Protein AF-A0A2H5X931-F1 (afdb_monomer_lite)

pLDDT: mean 80.57, std 12.29, range [34.75, 94.0]

Sequence (117 aa):
MGCSRMSGQKGSRRWQWRDTPRGHLVRWQDKWALLVPVPAPLQQVRVRWTAKTAALSGTFAVLAMAERNGSWVATERWCGHWTVNLPLGRWRLVGAPQLVKRQGQCWLLLPVRPHQR

Structure (mmCIF, N/CA/C/O backbone):
data_AF-A0A2H5X931-F1
#
_entry.id   AF-A0A2H5X931-F1
#
loop_
_atom_site.group_PDB
_atom_site.id
_atom_site.type_symbol
_atom_site.label_atom_id
_atom_site.label_alt_id
_atom_site.label_comp_id
_atom_site.label_asym_id
_atom_site.label_entity_id
_atom_site.label_seq_id
_atom_site.pdbx_PDB_ins_code
_atom_site.Cartn_x
_atom_site.Cartn_y
_atom_site.Cartn_z
_atom_site.occupancy
_atom_site.B_iso_or_equiv
_atom_site.auth_seq_id
_atom_site.auth_comp_id
_atom_site.auth_asym_id
_atom_site.auth_atom_id
_atom_site.pdbx_PDB_model_num
ATOM 1 N N . MET A 1 1 ? 6.629 -13.516 10.431 1.00 34.75 1 MET A N 1
ATOM 2 C CA . ME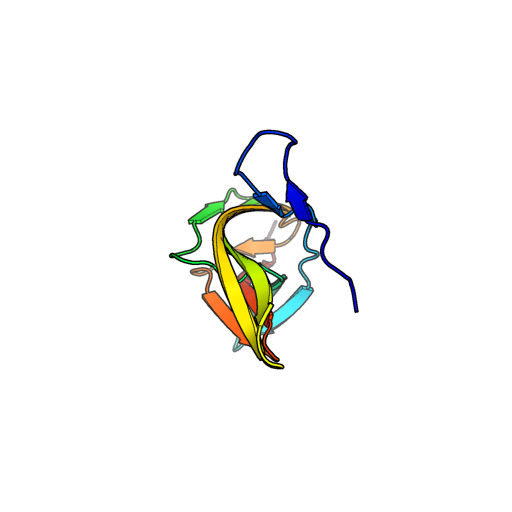T A 1 1 ? 5.645 -12.469 10.782 1.00 34.75 1 MET A CA 1
ATOM 3 C C . MET A 1 1 ? 6.423 -11.264 11.287 1.00 34.75 1 MET A C 1
ATOM 5 O O . MET A 1 1 ? 7.109 -11.397 12.287 1.00 34.75 1 MET A O 1
ATOM 9 N N . GLY A 1 2 ? 6.441 -10.151 10.549 1.00 37.66 2 GLY A N 1
ATOM 10 C CA . GLY A 1 2 ? 7.108 -8.922 10.992 1.00 37.66 2 GLY A CA 1
ATOM 11 C C . GLY A 1 2 ? 6.079 -7.981 11.606 1.00 37.66 2 GLY A C 1
ATOM 12 O O . GLY A 1 2 ? 5.161 -7.569 10.906 1.00 37.66 2 GLY A O 1
ATOM 13 N N . CYS A 1 3 ? 6.197 -7.677 12.899 1.00 40.56 3 CYS A N 1
ATOM 14 C CA . CYS A 1 3 ? 5.363 -6.669 13.552 1.00 40.56 3 CYS A CA 1
ATOM 15 C C . CYS A 1 3 ? 5.775 -5.280 13.069 1.00 40.56 3 CYS A C 1
ATOM 17 O O . CYS A 1 3 ? 6.934 -4.891 13.234 1.00 40.56 3 CYS A O 1
ATOM 19 N N . SER A 1 4 ? 4.831 -4.536 12.496 1.00 52.50 4 SER A N 1
ATOM 20 C CA . SER A 1 4 ? 5.115 -3.192 12.018 1.00 52.50 4 SER A CA 1
ATOM 21 C C . SER A 1 4 ? 5.355 -2.195 13.137 1.00 52.50 4 SER A C 1
ATOM 23 O O . SER A 1 4 ? 4.560 -2.112 14.074 1.00 52.50 4 SER A O 1
ATOM 25 N N . ARG A 1 5 ? 6.426 -1.396 13.034 1.00 61.53 5 ARG A N 1
ATOM 26 C CA . ARG A 1 5 ? 6.732 -0.363 14.033 1.00 61.53 5 ARG A CA 1
ATOM 27 C C . ARG A 1 5 ? 5.991 0.931 13.708 1.00 61.53 5 ARG A C 1
ATOM 29 O O . ARG A 1 5 ? 6.265 1.616 12.720 1.00 61.53 5 ARG A O 1
ATOM 36 N N . MET A 1 6 ? 5.053 1.278 14.580 1.00 57.78 6 MET A N 1
ATOM 37 C CA . MET A 1 6 ? 4.385 2.575 14.597 1.00 57.78 6 MET A CA 1
ATOM 38 C C . MET A 1 6 ? 5.016 3.461 15.667 1.00 57.78 6 MET A C 1
ATOM 40 O O . MET A 1 6 ? 5.336 2.994 16.756 1.00 57.78 6 MET A O 1
ATOM 44 N N . SER A 1 7 ? 5.169 4.751 15.377 1.00 60.66 7 SER A N 1
ATOM 45 C CA . SER A 1 7 ? 5.555 5.738 16.387 1.00 60.66 7 SER A CA 1
ATOM 46 C C . SER A 1 7 ? 4.572 6.902 16.381 1.00 60.66 7 SER A C 1
ATOM 48 O O . SER A 1 7 ? 4.341 7.499 15.324 1.00 60.66 7 SER A O 1
ATOM 50 N N . GLY A 1 8 ? 4.050 7.255 17.552 1.00 55.28 8 GLY A N 1
ATOM 51 C CA . GLY A 1 8 ? 3.455 8.565 17.795 1.00 55.28 8 GLY A CA 1
ATOM 52 C C . GLY A 1 8 ? 4.533 9.527 18.294 1.00 55.28 8 GLY A C 1
ATOM 53 O O . GLY A 1 8 ? 5.365 9.155 19.122 1.00 55.28 8 GLY A O 1
ATOM 54 N N . GLN A 1 9 ? 4.558 10.758 17.790 1.00 55.50 9 GLN A N 1
ATOM 55 C CA . GLN A 1 9 ? 5.382 11.809 18.391 1.00 55.50 9 GLN A CA 1
ATOM 56 C C . GLN A 1 9 ? 4.693 12.251 19.692 1.00 55.50 9 GLN A C 1
ATOM 58 O O . GLN A 1 9 ? 3.509 12.589 19.658 1.00 55.50 9 GLN A O 1
ATOM 63 N N . LYS A 1 10 ? 5.392 12.215 20.835 1.00 45.19 10 LYS A N 1
ATOM 64 C CA . LYS A 1 10 ? 4.844 12.607 22.149 1.00 45.19 10 LYS A CA 1
ATOM 65 C C . LYS A 1 10 ? 4.234 14.018 22.039 1.00 45.19 10 LYS A C 1
ATOM 67 O O . LYS A 1 10 ? 4.934 14.946 21.652 1.00 45.19 10 LYS A O 1
ATOM 72 N N . GLY A 1 11 ? 2.933 14.159 22.304 1.00 52.41 11 GLY A N 1
ATOM 73 C CA . GLY A 1 11 ? 2.196 15.430 22.184 1.00 52.41 11 GLY A CA 1
ATOM 74 C C . GLY A 1 11 ? 1.565 15.725 20.813 1.00 52.41 11 GLY A C 1
ATOM 75 O O . GLY A 1 11 ? 0.815 16.689 20.695 1.00 52.41 11 GLY A O 1
ATOM 76 N N . SER A 1 12 ? 1.787 14.895 19.785 1.00 54.81 12 SER A N 1
ATOM 77 C CA . SER A 1 12 ? 1.126 15.038 18.480 1.00 54.81 12 SER A CA 1
ATOM 78 C C . SER A 1 12 ? 0.171 13.869 18.213 1.00 54.81 12 SER A C 1
ATOM 80 O O . SER A 1 12 ? 0.548 12.704 18.331 1.00 54.81 12 SER A O 1
ATOM 82 N N . ARG A 1 13 ? -1.052 14.161 17.752 1.00 62.69 13 ARG A N 1
ATOM 83 C CA . ARG A 1 13 ? -2.007 13.154 17.240 1.00 62.69 13 ARG A CA 1
ATOM 84 C C . ARG A 1 13 ? -1.628 12.608 15.848 1.00 62.69 13 ARG A C 1
ATOM 86 O O . ARG A 1 13 ? -2.476 12.051 15.154 1.00 62.69 13 ARG A O 1
ATOM 93 N N . ARG A 1 14 ? -0.380 12.793 15.396 1.00 64.44 14 ARG A N 1
ATOM 94 C CA . ARG A 1 14 ? 0.103 12.313 14.095 1.00 64.44 14 ARG A CA 1
ATOM 95 C C . ARG A 1 14 ? 0.890 11.023 14.284 1.00 64.44 14 ARG A C 1
ATOM 97 O O . ARG A 1 14 ? 1.960 11.007 14.889 1.00 64.44 14 ARG A O 1
ATOM 104 N N . TRP A 1 15 ? 0.346 9.946 13.734 1.00 73.44 15 TRP A N 1
ATOM 105 C CA . TRP A 1 15 ? 0.994 8.641 13.705 1.00 73.44 15 TRP A CA 1
ATOM 106 C C . TRP A 1 15 ? 1.750 8.460 12.396 1.00 73.44 15 TRP A C 1
ATOM 108 O O . TRP A 1 15 ? 1.211 8.745 11.325 1.00 73.44 15 TRP A O 1
ATOM 118 N N . GLN A 1 16 ? 2.982 7.964 12.476 1.00 77.81 16 GLN A N 1
ATOM 119 C CA . GLN A 1 16 ? 3.772 7.626 11.298 1.00 77.81 16 GLN A CA 1
ATOM 120 C C . GLN A 1 16 ? 4.100 6.137 11.300 1.00 77.81 16 GLN A C 1
ATOM 122 O O . GLN A 1 16 ? 4.589 5.593 12.296 1.00 77.81 16 GLN A O 1
ATOM 127 N N . TRP A 1 17 ? 3.840 5.483 10.172 1.00 74.25 17 TRP A N 1
ATOM 128 C CA . TRP A 1 17 ? 4.346 4.139 9.923 1.00 74.25 17 TRP A CA 1
ATOM 129 C C . TRP A 1 17 ? 5.820 4.225 9.519 1.00 74.25 17 TRP A C 1
ATOM 131 O O . TRP A 1 17 ? 6.159 4.997 8.619 1.00 74.25 17 TRP A O 1
ATOM 141 N N . ARG A 1 18 ? 6.692 3.491 10.219 1.00 70.38 18 ARG A N 1
ATOM 142 C CA . ARG A 1 18 ? 8.152 3.615 10.071 1.00 70.38 18 ARG A CA 1
ATOM 143 C C . ARG A 1 18 ? 8.831 2.429 9.413 1.00 70.38 18 ARG A C 1
ATOM 145 O O . ARG A 1 18 ? 10.031 2.506 9.163 1.00 70.38 18 ARG A O 1
ATOM 152 N N . ASP A 1 19 ? 8.115 1.345 9.148 1.00 68.19 19 ASP A N 1
ATOM 153 C CA . ASP A 1 19 ? 8.745 0.251 8.428 1.00 68.19 19 ASP A CA 1
ATOM 154 C C . ASP A 1 19 ? 9.093 0.720 7.023 1.00 68.19 19 ASP A C 1
ATOM 156 O O . ASP A 1 19 ? 8.261 1.283 6.316 1.00 68.19 19 ASP A O 1
ATOM 160 N N . THR A 1 20 ? 10.323 0.452 6.609 1.00 66.12 20 THR A N 1
ATOM 161 C CA . THR A 1 20 ? 10.695 0.509 5.202 1.00 66.12 20 THR A CA 1
ATOM 162 C C . THR A 1 20 ? 10.165 -0.769 4.562 1.00 66.12 20 THR A C 1
ATOM 164 O O . THR A 1 20 ? 10.767 -1.830 4.771 1.00 66.12 20 THR A O 1
ATOM 167 N N . PRO A 1 21 ? 9.047 -0.746 3.814 1.00 66.88 21 PRO A N 1
ATOM 168 C CA . PRO A 1 21 ? 8.573 -1.968 3.203 1.00 66.88 21 PRO A CA 1
ATOM 169 C C . PRO A 1 21 ? 9.574 -2.449 2.171 1.00 66.88 21 PRO A C 1
ATOM 171 O O . PRO A 1 21 ? 10.072 -1.694 1.333 1.00 66.88 21 PRO A O 1
ATOM 174 N N . ARG A 1 22 ? 9.834 -3.749 2.221 1.00 72.06 22 ARG A N 1
ATOM 175 C CA . ARG A 1 22 ? 10.594 -4.435 1.189 1.00 72.06 22 ARG A CA 1
ATOM 176 C C . ARG A 1 22 ? 9.621 -4.803 0.078 1.00 72.06 22 ARG A C 1
ATOM 178 O O . ARG A 1 22 ? 8.627 -5.482 0.320 1.00 72.06 22 ARG A O 1
ATOM 185 N N . GLY A 1 23 ? 9.886 -4.307 -1.125 1.00 76.31 23 GLY A N 1
ATOM 186 C CA . GLY A 1 23 ? 9.157 -4.733 -2.311 1.00 76.31 23 GLY A CA 1
ATOM 187 C C . GLY A 1 23 ? 9.579 -6.146 -2.706 1.00 76.31 23 GLY A C 1
ATOM 188 O O . GLY A 1 23 ? 10.772 -6.442 -2.763 1.00 76.31 23 GLY A O 1
ATOM 189 N N . HIS A 1 24 ? 8.611 -7.004 -3.003 1.00 85.94 24 HIS A N 1
ATOM 190 C CA . HIS A 1 24 ? 8.847 -8.321 -3.583 1.00 85.94 24 HIS A CA 1
ATOM 191 C C . HIS A 1 24 ? 8.514 -8.277 -5.069 1.00 85.94 24 HIS A C 1
ATOM 193 O O . HIS A 1 24 ? 7.431 -7.840 -5.448 1.00 85.94 24 HIS A O 1
ATOM 199 N N . LEU A 1 25 ? 9.433 -8.724 -5.920 1.00 89.81 25 LEU A N 1
ATOM 200 C CA . LEU A 1 25 ? 9.140 -8.864 -7.339 1.00 89.81 25 LEU A CA 1
ATOM 201 C C . LEU A 1 25 ? 8.278 -10.113 -7.549 1.00 89.81 25 LEU A C 1
ATOM 203 O O . LEU A 1 25 ? 8.677 -11.211 -7.168 1.00 89.81 25 LEU A O 1
ATOM 207 N N . VAL A 1 26 ? 7.110 -9.942 -8.159 1.00 90.44 26 VAL A N 1
ATOM 208 C CA . VAL A 1 26 ? 6.156 -11.020 -8.429 1.00 90.44 26 VAL A CA 1
ATOM 209 C C . VAL A 1 26 ? 5.735 -11.010 -9.892 1.00 90.44 26 VAL A C 1
ATOM 211 O O . VAL A 1 26 ? 5.738 -9.968 -10.556 1.00 90.44 26 VAL A O 1
ATOM 214 N N . ARG A 1 27 ? 5.345 -12.181 -10.396 1.00 89.81 27 ARG A N 1
ATOM 215 C CA . ARG A 1 27 ? 4.656 -12.286 -11.681 1.00 89.81 27 ARG A CA 1
ATOM 216 C C . ARG A 1 27 ? 3.198 -11.870 -11.485 1.00 89.81 27 ARG A C 1
ATOM 218 O O . ARG A 1 27 ? 2.536 -12.377 -10.583 1.00 89.81 27 ARG A O 1
ATOM 225 N N . TRP A 1 28 ? 2.708 -10.949 -12.306 1.00 86.25 28 TRP A N 1
ATOM 226 C CA . TRP A 1 28 ? 1.328 -10.473 -12.252 1.00 86.25 28 TRP A CA 1
ATOM 227 C C . TRP A 1 28 ? 0.779 -10.351 -13.671 1.00 86.25 28 TRP A C 1
ATOM 229 O O . TRP A 1 28 ? 1.247 -9.521 -14.449 1.00 86.25 28 TRP A O 1
ATOM 239 N N . GLN A 1 29 ? -0.190 -11.209 -14.003 1.00 85.69 29 GLN A N 1
ATOM 240 C CA . GLN A 1 29 ? -0.670 -11.400 -15.375 1.00 85.69 29 GLN A CA 1
ATOM 241 C C . GLN A 1 29 ? 0.509 -11.671 -16.337 1.00 85.69 29 GLN A C 1
ATOM 243 O O . GLN A 1 29 ? 1.386 -12.492 -16.054 1.00 85.69 29 GLN A O 1
ATOM 248 N N . ASP A 1 30 ? 0.558 -10.954 -17.454 1.00 85.19 30 ASP A N 1
ATOM 249 C CA . ASP A 1 30 ? 1.619 -10.971 -18.455 1.00 85.19 30 ASP A CA 1
ATOM 250 C C . ASP A 1 30 ? 2.822 -10.078 -18.083 1.00 85.19 30 ASP A C 1
ATOM 252 O O . ASP A 1 30 ? 3.835 -10.079 -18.792 1.00 85.19 30 ASP A O 1
ATOM 256 N N . LYS A 1 31 ? 2.803 -9.379 -16.935 1.00 85.31 31 LYS A N 1
ATOM 257 C CA . LYS A 1 31 ? 3.819 -8.386 -16.517 1.00 85.31 31 LYS A CA 1
ATOM 258 C C . LYS A 1 31 ? 4.531 -8.747 -15.206 1.00 85.31 31 LYS A C 1
ATOM 260 O O . LYS A 1 31 ? 4.208 -9.720 -14.520 1.00 85.31 31 LYS A O 1
ATOM 265 N N . TRP A 1 32 ? 5.606 -8.024 -14.905 1.00 92.06 32 TRP A N 1
ATOM 266 C CA . TRP A 1 32 ? 6.236 -8.060 -13.586 1.00 92.06 32 TRP A CA 1
ATOM 267 C C . TRP A 1 32 ? 5.604 -6.979 -12.714 1.00 92.06 32 TRP A C 1
ATOM 269 O O . TRP A 1 32 ? 5.180 -5.940 -13.219 1.00 92.06 32 TRP A O 1
ATOM 279 N N . ALA A 1 33 ? 5.539 -7.200 -11.407 1.00 92.06 33 ALA A N 1
ATOM 280 C CA . ALA A 1 33 ? 5.088 -6.189 -10.463 1.00 92.06 33 ALA A CA 1
ATOM 281 C C . ALA A 1 33 ? 5.949 -6.201 -9.201 1.00 92.06 33 ALA A C 1
ATOM 283 O O . ALA A 1 33 ? 6.391 -7.258 -8.751 1.00 92.06 33 ALA A O 1
ATOM 284 N N . LEU A 1 34 ? 6.172 -5.027 -8.614 1.00 90.56 34 LEU A N 1
ATOM 285 C CA . LEU A 1 34 ? 6.651 -4.928 -7.239 1.00 90.56 34 LEU A CA 1
ATOM 286 C C . LEU A 1 34 ? 5.437 -4.954 -6.314 1.00 90.56 34 LEU A C 1
ATOM 288 O O . LEU A 1 34 ? 4.547 -4.112 -6.425 1.00 90.56 34 LEU A O 1
ATOM 292 N N . LEU A 1 35 ? 5.409 -5.930 -5.416 1.00 90.44 35 LEU A N 1
ATOM 293 C CA . LEU A 1 35 ? 4.397 -6.094 -4.387 1.00 90.44 35 LEU A CA 1
ATOM 294 C C . LEU A 1 35 ? 4.938 -5.546 -3.066 1.00 90.44 35 LEU A C 1
ATOM 296 O O . LEU A 1 35 ? 5.961 -6.013 -2.563 1.00 90.44 35 LEU A O 1
ATOM 300 N N . VAL A 1 36 ? 4.263 -4.541 -2.521 1.00 88.12 36 VAL A N 1
ATOM 301 C CA . VAL A 1 36 ? 4.757 -3.754 -1.386 1.00 88.12 36 VAL A CA 1
ATOM 302 C C . VAL A 1 36 ? 3.697 -3.767 -0.288 1.00 88.12 36 VAL A C 1
ATOM 304 O O . VAL A 1 36 ? 2.572 -3.338 -0.549 1.00 88.12 36 VAL A O 1
ATOM 307 N N . PRO A 1 37 ? 4.001 -4.258 0.925 1.00 87.31 37 PRO A N 1
ATOM 308 C CA . PRO A 1 37 ? 3.040 -4.219 2.018 1.00 87.31 37 PRO A CA 1
ATOM 309 C C . PRO A 1 37 ? 2.813 -2.767 2.439 1.00 87.31 37 PRO A C 1
ATOM 311 O O . PRO A 1 37 ? 3.776 -2.018 2.610 1.00 87.31 37 PRO A O 1
ATOM 314 N N . VAL A 1 38 ? 1.553 -2.364 2.600 1.00 85.69 38 VAL A N 1
ATOM 315 C CA . VAL A 1 38 ? 1.190 -1.004 3.028 1.00 85.69 38 VAL A CA 1
ATOM 316 C C . VAL A 1 38 ? 0.026 -1.042 4.021 1.00 85.69 38 VAL A C 1
ATOM 318 O O . VAL A 1 38 ? -0.827 -1.930 3.931 1.00 85.69 38 VAL A O 1
ATOM 321 N N . PRO A 1 39 ? -0.066 -0.083 4.960 1.00 85.38 39 PRO A N 1
ATOM 322 C CA . PRO A 1 39 ? -1.266 0.077 5.774 1.00 85.38 39 PRO A CA 1
ATOM 323 C C . PRO A 1 39 ? -2.499 0.313 4.893 1.00 85.38 39 PRO A C 1
ATOM 325 O O . PRO A 1 39 ? -2.413 0.991 3.866 1.00 85.38 39 PRO A O 1
ATOM 328 N N . ALA A 1 40 ? -3.653 -0.217 5.308 1.00 84.56 40 ALA A N 1
ATOM 329 C CA . ALA A 1 40 ? -4.914 -0.015 4.601 1.00 84.56 40 ALA A CA 1
ATOM 330 C C . ALA A 1 40 ? -5.247 1.487 4.527 1.00 84.56 40 ALA A C 1
ATOM 332 O O . ALA A 1 40 ? -5.422 2.119 5.574 1.00 84.56 40 ALA A O 1
ATOM 333 N N . PRO A 1 41 ? -5.302 2.081 3.323 1.00 82.50 41 PRO A N 1
ATOM 334 C CA . PRO A 1 41 ? -5.461 3.515 3.210 1.00 82.50 41 PRO A CA 1
ATOM 335 C C . PRO A 1 41 ? -6.932 3.922 3.380 1.00 82.50 41 PRO A C 1
ATOM 337 O O . PRO A 1 41 ? -7.840 3.194 2.984 1.00 82.50 41 PRO A O 1
ATOM 340 N N . LEU A 1 42 ? -7.169 5.102 3.956 1.00 80.62 42 LEU A N 1
ATOM 341 C CA . LEU A 1 42 ? -8.503 5.710 4.064 1.00 80.62 42 LEU A CA 1
ATOM 342 C C . LEU A 1 42 ? -8.990 6.312 2.744 1.00 80.62 42 LEU A C 1
ATOM 344 O O . LEU A 1 42 ? -10.186 6.512 2.558 1.00 80.62 42 LEU A O 1
ATOM 348 N N . GLN A 1 43 ? -8.055 6.657 1.864 1.00 79.38 43 GLN A N 1
ATOM 349 C CA . GLN A 1 43 ? -8.289 7.325 0.588 1.00 79.38 43 GLN A CA 1
ATOM 350 C C . GLN A 1 43 ? -7.413 6.689 -0.495 1.00 79.38 43 GLN A C 1
ATOM 352 O O . GLN A 1 43 ? -6.684 5.728 -0.245 1.00 79.38 43 GLN A O 1
ATOM 357 N N . GLN A 1 44 ? -7.456 7.238 -1.708 1.00 79.31 44 GLN A N 1
ATOM 358 C CA . GLN A 1 44 ? -6.533 6.837 -2.763 1.00 79.31 44 GLN A CA 1
ATOM 359 C C . GLN A 1 44 ? -5.076 7.073 -2.341 1.00 79.31 44 GLN A C 1
ATOM 361 O O . GLN A 1 44 ? -4.722 8.109 -1.773 1.00 79.31 44 GLN A O 1
ATOM 366 N N . VAL A 1 45 ? -4.223 6.094 -2.641 1.00 82.69 45 VAL A N 1
ATOM 367 C CA . VAL A 1 45 ? -2.775 6.197 -2.442 1.00 82.69 45 VAL A CA 1
ATOM 368 C C . VAL A 1 45 ? -2.214 7.190 -3.453 1.00 82.69 45 VAL A C 1
ATOM 370 O O . VAL A 1 45 ? -2.478 7.082 -4.651 1.00 82.69 45 VAL A O 1
ATOM 373 N N . ARG A 1 46 ? -1.405 8.144 -2.987 1.00 83.94 46 ARG A N 1
ATOM 374 C CA . ARG A 1 46 ? -0.667 9.050 -3.869 1.00 83.94 46 ARG A CA 1
ATOM 375 C C . ARG A 1 46 ? 0.634 8.396 -4.285 1.00 83.94 46 ARG A C 1
ATOM 377 O O . ARG A 1 46 ? 1.392 7.914 -3.447 1.00 83.94 46 ARG A O 1
ATOM 384 N N . VAL A 1 47 ? 0.906 8.424 -5.582 1.00 80.88 47 VAL A N 1
ATOM 385 C CA . VAL A 1 47 ? 2.097 7.809 -6.164 1.00 80.88 47 VAL A CA 1
ATOM 386 C C . VAL A 1 47 ? 2.802 8.861 -7.001 1.00 80.88 47 VAL A C 1
ATOM 388 O O . VAL A 1 47 ? 2.222 9.434 -7.918 1.00 80.88 47 VAL A O 1
ATOM 391 N N . ARG A 1 48 ? 4.047 9.153 -6.638 1.00 84.88 48 ARG A N 1
ATOM 392 C CA . ARG A 1 48 ? 4.958 10.029 -7.375 1.00 84.88 48 ARG A CA 1
ATOM 393 C C . ARG A 1 48 ? 6.168 9.204 -7.756 1.00 84.88 48 ARG A C 1
ATOM 395 O O . ARG A 1 48 ? 6.716 8.501 -6.915 1.00 84.88 48 ARG A O 1
ATOM 402 N N . TRP A 1 49 ? 6.611 9.275 -8.998 1.00 81.31 49 TRP A N 1
ATOM 403 C CA . TRP A 1 49 ? 7.759 8.486 -9.423 1.00 81.31 49 TRP A CA 1
ATOM 404 C C . TRP A 1 49 ? 8.694 9.271 -10.324 1.00 81.31 49 TRP A C 1
ATOM 406 O O . TRP A 1 49 ? 8.301 10.202 -11.023 1.00 81.31 49 TRP A O 1
ATOM 416 N N . THR A 1 50 ? 9.949 8.852 -10.285 1.00 79.00 50 THR A N 1
ATOM 417 C CA . THR A 1 50 ? 11.013 9.252 -11.197 1.00 79.00 50 THR A CA 1
ATOM 418 C C . THR A 1 50 ? 11.458 8.025 -11.995 1.00 79.00 50 THR A C 1
ATOM 420 O O . THR A 1 50 ? 10.935 6.924 -11.816 1.00 79.00 50 THR A O 1
ATOM 423 N N . ALA A 1 51 ? 12.468 8.181 -12.853 1.00 73.62 51 ALA A N 1
ATOM 424 C CA . ALA A 1 51 ? 13.082 7.048 -13.543 1.00 73.62 51 ALA A CA 1
ATOM 425 C C . ALA A 1 51 ? 13.679 5.994 -12.585 1.00 73.62 51 ALA A C 1
ATOM 427 O O . ALA A 1 51 ? 13.769 4.827 -12.951 1.00 73.62 51 ALA A O 1
ATOM 428 N N . LYS A 1 52 ? 14.090 6.390 -11.370 1.00 78.94 52 LYS A N 1
ATOM 429 C CA . LYS A 1 52 ? 14.866 5.538 -10.448 1.00 78.94 52 LYS A CA 1
ATOM 430 C C . LYS A 1 52 ? 14.145 5.203 -9.145 1.00 78.94 52 LYS A C 1
ATOM 432 O O . LYS A 1 52 ? 14.543 4.262 -8.461 1.00 78.94 52 LYS A O 1
ATOM 437 N N . THR A 1 53 ? 13.112 5.953 -8.782 1.00 82.94 53 THR A N 1
ATOM 438 C CA . THR A 1 53 ? 12.431 5.829 -7.488 1.00 82.94 53 THR A CA 1
ATOM 439 C C . THR A 1 53 ? 10.926 5.984 -7.630 1.00 82.94 53 THR A C 1
ATOM 441 O O . THR A 1 53 ? 10.447 6.828 -8.383 1.00 82.94 53 THR A O 1
ATOM 444 N N . ALA A 1 54 ? 10.179 5.200 -6.856 1.00 84.31 54 ALA A N 1
ATOM 445 C CA . ALA A 1 54 ? 8.751 5.388 -6.640 1.00 84.31 54 ALA A CA 1
ATOM 446 C C . ALA A 1 54 ? 8.519 5.811 -5.185 1.00 84.31 54 ALA A C 1
ATOM 448 O O . ALA A 1 54 ? 8.831 5.065 -4.259 1.00 84.31 54 ALA A O 1
ATOM 449 N N . ALA A 1 55 ? 7.993 7.016 -4.997 1.00 86.69 55 ALA A N 1
ATOM 450 C CA . ALA A 1 55 ? 7.551 7.549 -3.720 1.00 86.69 55 ALA A CA 1
ATOM 451 C C . ALA A 1 55 ? 6.029 7.397 -3.609 1.00 86.69 55 ALA A C 1
ATOM 453 O O . ALA A 1 55 ? 5.262 7.872 -4.447 1.00 86.69 55 ALA A O 1
ATOM 454 N N . LEU A 1 56 ? 5.589 6.729 -2.558 1.00 84.81 56 LEU A N 1
ATOM 455 C CA . LEU A 1 56 ? 4.194 6.418 -2.290 1.00 84.81 56 LEU A CA 1
ATOM 456 C C . LEU A 1 56 ? 3.813 7.040 -0.964 1.00 84.81 56 LEU A C 1
ATOM 458 O O . LEU A 1 56 ? 4.596 6.975 -0.017 1.00 84.81 56 LEU A O 1
ATOM 462 N N . SER A 1 57 ? 2.613 7.588 -0.862 1.00 86.19 57 SER A N 1
ATOM 463 C CA . SER A 1 57 ? 2.098 8.035 0.422 1.00 86.19 57 SER A CA 1
ATOM 464 C C . SER A 1 57 ? 0.598 7.844 0.545 1.00 86.19 57 SER A C 1
ATOM 466 O O . SER A 1 57 ? -0.150 7.869 -0.435 1.00 86.19 57 SER A O 1
ATOM 468 N N . GLY A 1 58 ? 0.156 7.646 1.780 1.00 87.38 58 GLY A N 1
ATOM 469 C CA . GLY A 1 58 ? -1.246 7.447 2.101 1.00 87.38 58 GLY A CA 1
ATOM 470 C C . GLY A 1 58 ? -1.557 7.802 3.547 1.00 87.38 58 GLY A C 1
ATOM 471 O O . GLY A 1 58 ? -0.668 7.913 4.394 1.00 87.38 58 GLY A O 1
ATOM 472 N N . THR A 1 59 ? -2.845 7.980 3.819 1.00 88.31 59 THR A N 1
ATOM 473 C CA . THR A 1 59 ? -3.392 8.134 5.168 1.00 88.31 59 THR A CA 1
ATOM 474 C C . THR A 1 59 ? -4.085 6.851 5.589 1.00 88.31 59 THR A C 1
ATOM 476 O O . THR A 1 59 ? -4.686 6.175 4.759 1.00 88.31 59 THR A O 1
ATOM 479 N N . PHE A 1 60 ? -4.024 6.506 6.870 1.00 86.00 60 PHE A N 1
ATOM 480 C CA . PHE A 1 60 ? -4.694 5.333 7.435 1.00 86.00 60 PHE A CA 1
ATOM 481 C C . PHE A 1 60 ? -5.349 5.691 8.770 1.00 86.00 60 PHE A C 1
ATOM 483 O O . PHE A 1 60 ? -4.949 6.658 9.417 1.00 86.00 60 PHE A O 1
ATOM 490 N N . ALA A 1 61 ? -6.370 4.941 9.185 1.00 84.75 61 ALA A N 1
ATOM 491 C CA . ALA A 1 61 ? -6.946 5.111 10.515 1.00 84.75 61 ALA A CA 1
ATOM 492 C C . ALA A 1 61 ? -6.144 4.317 11.546 1.00 84.75 61 ALA A C 1
ATOM 494 O O 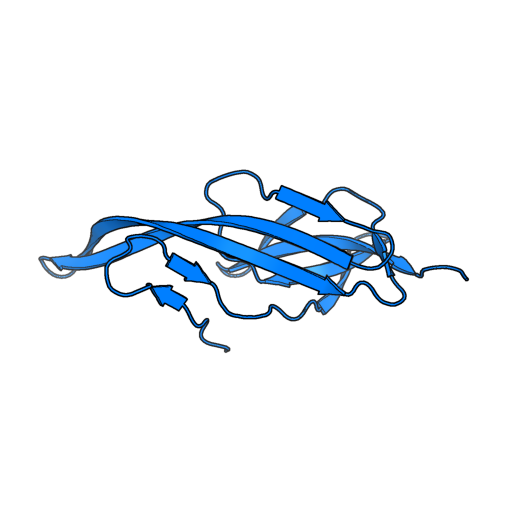. ALA A 1 61 ? -5.797 3.159 11.318 1.00 84.75 61 ALA A O 1
ATOM 495 N N . VAL A 1 62 ? -5.906 4.943 12.692 1.00 84.50 62 VAL A N 1
ATOM 496 C CA . VAL A 1 62 ? -5.460 4.278 13.914 1.00 84.50 62 VAL A CA 1
ATOM 497 C C . VAL A 1 62 ? -6.631 4.312 14.877 1.00 84.50 62 VAL A C 1
ATOM 499 O O . VAL A 1 62 ? -7.170 5.386 15.140 1.00 84.50 62 VAL A O 1
ATOM 502 N N . LEU A 1 63 ? -7.038 3.147 15.365 1.00 85.69 63 LEU A N 1
ATOM 503 C CA . LEU A 1 63 ? -8.108 3.031 16.347 1.00 85.69 63 LEU A CA 1
ATOM 504 C C . LEU A 1 63 ? -7.487 2.726 17.706 1.00 85.69 63 LEU A C 1
ATOM 506 O O . LEU A 1 63 ? -6.733 1.758 17.825 1.00 85.69 63 LEU A O 1
ATOM 510 N N . ALA A 1 64 ? -7.800 3.535 18.717 1.00 85.31 64 ALA A N 1
ATOM 511 C CA . ALA A 1 64 ? -7.682 3.064 20.089 1.00 85.31 64 ALA A CA 1
ATOM 512 C C . ALA A 1 64 ? -8.869 2.161 20.373 1.00 85.31 64 ALA A C 1
ATOM 514 O O . ALA A 1 64 ? -10.019 2.535 20.141 1.00 85.31 64 ALA A O 1
ATOM 515 N N . MET A 1 65 ? -8.559 0.973 20.864 1.00 90.38 65 MET A N 1
ATOM 516 C CA . MET A 1 65 ? -9.542 -0.021 21.243 1.00 90.38 65 MET A CA 1
ATOM 517 C C . MET A 1 65 ? -9.486 -0.172 22.760 1.00 90.38 65 MET A C 1
ATOM 519 O O . MET A 1 65 ? -8.399 -0.183 23.338 1.00 90.38 65 MET A O 1
ATOM 523 N N . ALA A 1 66 ? -10.644 -0.301 23.392 1.00 91.56 66 ALA A N 1
ATOM 524 C CA . ALA A 1 66 ? -10.756 -0.694 24.788 1.00 91.56 66 ALA A CA 1
ATOM 525 C C . ALA A 1 66 ? -11.709 -1.879 24.890 1.00 91.56 66 ALA A C 1
ATOM 527 O O . ALA A 1 66 ? -12.672 -1.982 24.126 1.00 91.56 66 ALA A O 1
ATOM 528 N N . GLU A 1 67 ? -11.447 -2.764 25.840 1.00 94.00 67 GLU A N 1
ATOM 529 C CA . GLU A 1 67 ? -12.386 -3.821 26.168 1.00 94.00 67 GLU A CA 1
ATOM 530 C C . GLU A 1 67 ? -13.509 -3.240 27.031 1.00 94.00 67 GLU A C 1
ATOM 532 O O . GLU A 1 67 ? -13.263 -2.605 28.061 1.00 94.00 67 GLU A O 1
ATOM 537 N N . ARG A 1 68 ? -14.754 -3.415 26.589 1.00 90.06 68 ARG A N 1
ATOM 538 C CA . ARG A 1 68 ? -15.950 -3.075 27.363 1.00 90.06 68 ARG A CA 1
ATOM 539 C C . ARG A 1 68 ? -16.920 -4.237 27.282 1.00 90.06 68 ARG A C 1
ATOM 541 O O . ARG A 1 68 ? -17.287 -4.654 26.188 1.00 90.06 68 ARG A O 1
ATOM 548 N N . ASN A 1 69 ? -17.331 -4.745 28.440 1.00 88.62 69 ASN A N 1
ATOM 549 C CA . ASN A 1 69 ? -18.296 -5.841 28.561 1.00 88.62 69 ASN A CA 1
ATOM 550 C C . ASN A 1 69 ? -17.930 -7.066 27.693 1.00 88.62 69 ASN A C 1
ATOM 552 O O . ASN A 1 69 ? -18.774 -7.604 26.983 1.00 88.62 69 ASN A O 1
ATOM 556 N N . GLY A 1 70 ? -16.654 -7.471 27.705 1.00 91.50 70 GLY A N 1
ATOM 557 C CA . GLY A 1 70 ? -16.162 -8.638 26.960 1.00 91.50 70 GLY A CA 1
ATOM 558 C C . GLY A 1 70 ? -16.052 -8.445 25.443 1.00 91.50 70 GLY A C 1
ATOM 559 O O . GLY A 1 70 ? -15.887 -9.417 24.712 1.00 91.50 70 GLY A O 1
ATOM 560 N N . SER A 1 71 ? -16.167 -7.212 24.942 1.00 89.50 71 SER A N 1
ATOM 561 C CA . SER A 1 71 ? -16.003 -6.888 23.522 1.00 89.50 71 SER A CA 1
ATOM 562 C C . SER A 1 71 ? -15.000 -5.756 23.317 1.00 89.50 71 SER A C 1
ATOM 564 O O . SER A 1 71 ? -14.990 -4.766 24.050 1.00 89.50 71 SER A O 1
ATOM 566 N N . TRP A 1 72 ? -14.172 -5.873 22.277 1.00 91.62 72 TRP A N 1
ATOM 567 C CA . TRP A 1 72 ? -13.287 -4.793 21.846 1.00 91.62 72 TRP A CA 1
ATOM 568 C C . TRP A 1 72 ? -14.079 -3.736 21.085 1.00 91.62 72 TRP A C 1
ATOM 570 O O . TRP A 1 72 ? -14.612 -3.997 20.007 1.00 91.62 72 TRP A O 1
ATOM 580 N N . VAL A 1 73 ? -14.108 -2.521 21.620 1.00 90.50 73 VAL A N 1
ATOM 581 C CA . VAL A 1 73 ? -14.770 -1.370 21.000 1.00 90.50 73 VAL A CA 1
ATOM 582 C C . VAL A 1 73 ? -13.768 -0.261 20.727 1.00 90.50 73 VAL A C 1
ATOM 584 O O . VAL A 1 73 ? -12.883 0.016 21.537 1.00 90.50 73 VAL A O 1
ATOM 587 N N . ALA A 1 74 ? -13.911 0.382 19.569 1.00 88.62 74 ALA A N 1
ATOM 588 C CA . ALA A 1 74 ? -13.122 1.555 19.228 1.00 88.62 74 ALA A CA 1
ATOM 589 C C . ALA A 1 74 ? -13.577 2.741 20.087 1.00 88.62 74 ALA A C 1
ATOM 591 O O . ALA A 1 74 ? -14.749 3.113 20.058 1.00 88.62 74 ALA A O 1
ATOM 592 N N . THR A 1 75 ? -12.659 3.334 20.844 1.00 90.31 75 THR A N 1
ATOM 593 C CA . THR A 1 75 ? -12.932 4.492 21.708 1.00 90.31 75 THR A CA 1
ATOM 594 C C . THR A 1 75 ? -12.480 5.796 21.074 1.00 90.31 75 THR A C 1
ATOM 596 O O . THR A 1 75 ? -13.139 6.818 21.236 1.00 90.31 75 THR A O 1
ATOM 599 N N . GLU A 1 76 ? -11.385 5.764 20.314 1.00 87.06 76 GLU A N 1
ATOM 600 C CA . GLU A 1 76 ? -10.873 6.924 19.593 1.00 87.06 76 GLU A CA 1
ATOM 601 C C . GLU A 1 76 ? -10.380 6.535 18.202 1.00 87.06 76 GLU A C 1
ATOM 603 O O . GLU A 1 76 ? -9.919 5.416 17.959 1.00 87.06 76 GLU A O 1
ATOM 608 N N . ARG A 1 77 ? -10.446 7.496 17.279 1.00 84.75 77 ARG A N 1
ATOM 609 C CA . ARG A 1 77 ? -9.908 7.374 15.927 1.00 84.75 77 ARG A CA 1
ATOM 610 C C . ARG A 1 77 ? -8.941 8.514 15.654 1.00 84.75 77 ARG A C 1
ATOM 612 O O . ARG A 1 77 ? -9.297 9.686 15.762 1.00 84.75 77 ARG A O 1
ATOM 619 N N . TRP A 1 78 ? -7.753 8.163 15.186 1.00 85.50 78 TRP A N 1
ATOM 620 C CA . TRP A 1 78 ? -6.759 9.106 14.688 1.00 85.50 78 TRP A CA 1
ATOM 621 C C . TRP A 1 78 ? -6.380 8.797 13.243 1.00 85.50 78 TRP A C 1
ATOM 623 O O . TRP A 1 78 ? -6.653 7.714 12.720 1.00 85.50 78 TRP A O 1
ATOM 633 N N . CYS A 1 79 ? -5.727 9.760 12.598 1.00 84.69 79 CYS A N 1
ATOM 634 C CA . CYS A 1 79 ? -5.195 9.605 11.252 1.00 84.69 79 CYS A CA 1
ATOM 635 C C . CYS A 1 79 ? -3.676 9.441 11.313 1.00 84.69 79 CYS A C 1
ATOM 637 O O . CYS A 1 79 ? -2.945 10.335 11.748 1.00 84.69 79 CYS A O 1
ATOM 639 N N . GLY A 1 80 ? -3.205 8.294 10.843 1.00 84.62 80 GLY A N 1
ATOM 640 C CA . GLY A 1 80 ? -1.805 8.057 10.547 1.00 84.62 80 GLY A CA 1
ATOM 641 C C . GLY A 1 80 ? -1.469 8.419 9.105 1.00 84.62 80 GLY A C 1
ATOM 642 O O . GLY A 1 80 ? -2.338 8.443 8.232 1.00 84.62 80 GLY A O 1
ATOM 643 N N . HIS A 1 81 ? -0.195 8.693 8.857 1.00 85.88 81 HIS A N 1
ATOM 644 C CA . HIS A 1 81 ? 0.370 8.850 7.523 1.00 85.88 81 HIS A CA 1
ATOM 645 C C . HIS A 1 81 ? 1.494 7.841 7.325 1.00 85.88 81 HIS A C 1
ATOM 647 O O . HIS A 1 81 ? 2.266 7.546 8.243 1.00 85.88 81 HIS A O 1
ATOM 653 N N . TRP A 1 82 ? 1.604 7.318 6.114 1.00 85.62 82 TRP A N 1
ATOM 654 C CA . TRP A 1 82 ? 2.731 6.496 5.715 1.00 85.62 82 TRP A CA 1
ATOM 655 C C . TRP A 1 82 ? 3.326 7.030 4.420 1.00 85.62 82 TRP A C 1
ATOM 657 O O . TRP A 1 82 ? 2.608 7.520 3.547 1.00 85.62 82 TRP A O 1
ATOM 667 N N . THR A 1 83 ? 4.647 6.921 4.318 1.00 83.75 83 THR A N 1
ATOM 668 C CA . THR A 1 83 ? 5.403 7.236 3.110 1.00 83.75 83 THR A CA 1
ATOM 669 C C . THR A 1 83 ? 6.378 6.106 2.857 1.00 83.75 83 THR A C 1
ATOM 671 O O . THR A 1 83 ? 7.056 5.649 3.774 1.00 83.75 83 THR A O 1
ATOM 674 N N . VAL A 1 84 ? 6.457 5.668 1.611 1.00 80.56 84 VAL A N 1
ATOM 675 C CA . VAL A 1 84 ? 7.308 4.572 1.174 1.00 80.56 84 VAL A CA 1
ATOM 676 C C . VAL A 1 84 ? 8.109 5.040 -0.022 1.00 80.56 84 VAL A C 1
ATOM 678 O O . VAL A 1 84 ? 7.538 5.430 -1.036 1.00 80.56 84 VAL A O 1
ATOM 681 N N . ASN A 1 85 ? 9.430 4.970 0.090 1.00 81.75 85 ASN A N 1
ATOM 682 C CA . ASN A 1 85 ? 10.337 5.235 -1.015 1.00 81.75 85 ASN A CA 1
ATOM 683 C C . ASN A 1 85 ? 10.930 3.910 -1.483 1.00 81.75 85 ASN A C 1
ATOM 685 O O . ASN A 1 85 ? 11.641 3.244 -0.733 1.00 81.75 85 ASN A O 1
ATOM 689 N N . LEU A 1 86 ? 10.630 3.531 -2.721 1.00 80.75 86 LEU A N 1
ATOM 690 C CA . LEU A 1 86 ? 11.107 2.298 -3.332 1.00 80.75 86 LEU A CA 1
ATOM 691 C C . LEU A 1 86 ? 12.142 2.635 -4.402 1.00 80.75 86 LEU A C 1
ATOM 693 O O . LEU A 1 86 ? 11.785 3.248 -5.416 1.00 80.75 86 LEU A O 1
ATOM 697 N N . PRO A 1 87 ? 13.410 2.236 -4.222 1.00 82.00 87 PRO A N 1
ATOM 698 C CA . PRO A 1 87 ? 14.364 2.260 -5.316 1.00 82.00 87 PRO A CA 1
ATOM 699 C C . PRO A 1 87 ? 13.929 1.238 -6.373 1.00 82.00 87 PRO A C 1
ATOM 701 O O . PRO A 1 87 ? 13.774 0.054 -6.083 1.00 82.00 87 PRO A O 1
ATOM 704 N N . LEU A 1 88 ? 13.723 1.696 -7.607 1.00 80.75 88 LEU A N 1
ATOM 705 C CA . LEU A 1 88 ? 13.315 0.840 -8.722 1.00 80.75 88 LEU A CA 1
ATOM 706 C C . LEU A 1 88 ? 14.518 0.120 -9.355 1.00 80.75 88 LEU A C 1
ATOM 708 O O . LEU A 1 88 ? 14.360 -0.945 -9.946 1.00 80.75 88 LEU A O 1
ATOM 712 N N . GLY A 1 89 ? 15.735 0.651 -9.196 1.00 82.88 89 GLY A N 1
ATOM 713 C CA . GLY A 1 89 ? 16.967 0.021 -9.678 1.00 82.88 89 GLY A CA 1
ATOM 714 C C . GLY A 1 89 ? 16.917 -0.262 -11.182 1.00 82.88 89 GLY A C 1
ATOM 715 O O . GLY A 1 89 ? 16.868 0.661 -11.987 1.00 82.88 89 GLY A O 1
ATOM 716 N N . ARG A 1 90 ? 16.916 -1.548 -11.557 1.00 84.81 90 ARG A N 1
ATOM 717 C CA . ARG A 1 90 ? 16.812 -2.021 -12.951 1.00 84.81 90 ARG A CA 1
ATOM 718 C C . ARG A 1 90 ? 15.376 -2.134 -13.471 1.00 84.81 90 ARG A C 1
ATOM 720 O O . ARG A 1 90 ? 15.160 -2.797 -14.478 1.00 84.81 90 ARG A O 1
ATOM 727 N N . TRP A 1 91 ? 14.394 -1.570 -12.777 1.00 86.81 91 TRP A N 1
ATOM 728 C CA . TRP A 1 91 ? 12.978 -1.662 -13.122 1.00 86.81 91 TRP A CA 1
ATOM 729 C C . TRP A 1 91 ? 12.408 -0.285 -13.454 1.00 86.81 91 TRP A C 1
ATOM 731 O O . TRP A 1 91 ? 12.833 0.729 -12.909 1.00 86.81 91 TRP A O 1
ATOM 741 N N . ARG A 1 92 ? 11.413 -0.249 -14.338 1.00 86.75 92 ARG A N 1
ATOM 742 C CA . ARG A 1 92 ? 10.647 0.950 -14.694 1.00 86.75 92 ARG A CA 1
ATOM 743 C C . ARG A 1 92 ? 9.159 0.670 -14.526 1.00 86.75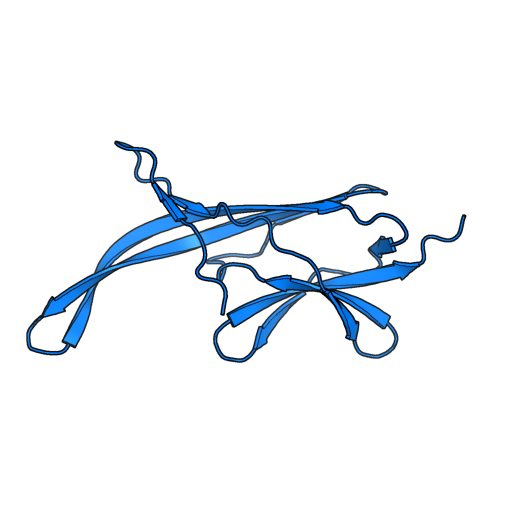 92 ARG A C 1
ATOM 745 O O . ARG A 1 92 ? 8.702 -0.385 -14.956 1.00 86.75 92 ARG A O 1
ATOM 752 N N . LEU A 1 93 ? 8.410 1.616 -13.958 1.00 86.44 93 LEU A N 1
ATOM 753 C CA . LEU A 1 93 ? 6.949 1.535 -13.857 1.00 86.44 93 LEU A CA 1
ATOM 754 C C . LEU A 1 93 ? 6.293 1.597 -15.244 1.00 86.44 93 LEU A C 1
ATOM 756 O O . LEU A 1 93 ? 6.687 2.409 -16.084 1.00 86.44 93 LEU A O 1
ATOM 760 N N . VAL A 1 94 ? 5.297 0.743 -15.477 1.00 87.56 94 VAL A N 1
ATOM 761 C CA . VAL A 1 94 ? 4.605 0.607 -16.779 1.00 87.56 94 VAL A CA 1
ATOM 762 C C . VAL A 1 94 ? 3.086 0.644 -16.680 1.00 87.56 94 VAL A C 1
ATOM 764 O O . VAL A 1 94 ? 2.395 0.371 -17.657 1.00 87.56 94 VAL A O 1
ATOM 767 N N . GLY A 1 95 ? 2.547 0.954 -15.508 1.00 81.75 95 GLY A N 1
ATOM 768 C CA . GLY A 1 95 ? 1.110 0.992 -15.302 1.00 81.75 95 GLY A CA 1
ATOM 769 C C . GLY A 1 95 ? 0.733 1.711 -14.022 1.00 81.75 95 GLY A C 1
ATOM 770 O O . GLY A 1 95 ? 1.590 2.060 -13.206 1.00 81.75 95 GLY A O 1
ATOM 771 N N . ALA A 1 96 ? -0.572 1.915 -13.868 1.00 82.62 96 ALA A N 1
ATOM 772 C CA . ALA A 1 96 ? -1.133 2.483 -12.660 1.00 82.62 96 ALA A CA 1
ATOM 773 C C . ALA A 1 96 ? -0.909 1.525 -11.472 1.00 82.62 96 ALA A C 1
ATOM 775 O O . ALA A 1 96 ? -1.135 0.318 -11.604 1.00 82.62 96 ALA A O 1
ATOM 776 N N . PRO A 1 97 ? -0.482 2.044 -10.314 1.00 84.38 97 PRO A N 1
ATOM 777 C CA . PRO A 1 97 ? -0.458 1.298 -9.065 1.00 84.38 97 PRO A CA 1
ATOM 778 C C . PRO A 1 97 ? -1.854 0.792 -8.697 1.00 84.38 97 PRO A C 1
ATOM 780 O O . PRO A 1 97 ? -2.840 1.513 -8.853 1.00 84.38 97 PRO A O 1
ATOM 783 N N . GLN A 1 98 ? -1.933 -0.423 -8.166 1.00 87.94 98 GLN A N 1
ATOM 784 C CA . GLN A 1 98 ? -3.190 -1.030 -7.738 1.00 87.94 98 GLN A CA 1
ATOM 785 C C . GLN A 1 98 ? -3.107 -1.454 -6.280 1.00 87.94 98 GLN A C 1
ATOM 787 O O . GLN A 1 98 ? -2.125 -2.059 -5.853 1.00 87.94 98 GLN A O 1
ATOM 792 N N . LEU A 1 99 ? -4.150 -1.154 -5.512 1.00 88.31 99 LEU A N 1
ATOM 793 C CA . LEU A 1 99 ? -4.282 -1.677 -4.161 1.00 88.31 99 LEU A CA 1
ATOM 794 C C . LEU A 1 99 ? -4.967 -3.042 -4.228 1.00 88.31 99 LEU A C 1
ATOM 796 O O . LEU A 1 99 ? -6.053 -3.162 -4.790 1.00 88.31 99 LEU A O 1
ATOM 800 N N . VAL A 1 100 ? -4.357 -4.057 -3.628 1.00 89.00 100 VAL A N 1
ATOM 801 C CA . VAL A 1 100 ? -4.947 -5.392 -3.507 1.00 89.00 100 VAL A CA 1
ATOM 802 C C . VAL A 1 100 ? -4.965 -5.840 -2.056 1.00 89.00 100 VAL A C 1
ATOM 804 O O . VAL A 1 100 ? -4.098 -5.479 -1.259 1.00 89.00 100 VAL A O 1
ATOM 807 N N . LYS A 1 101 ? -5.970 -6.640 -1.702 1.00 88.81 101 LYS A N 1
ATOM 808 C CA . LYS A 1 101 ? -6.130 -7.202 -0.361 1.00 88.81 101 LYS A CA 1
ATOM 809 C C . LYS A 1 101 ? -5.866 -8.699 -0.418 1.00 88.81 101 LYS A C 1
ATOM 811 O O . LYS A 1 101 ? -6.482 -9.403 -1.211 1.00 88.81 101 LYS A O 1
ATOM 816 N N . ARG A 1 102 ? -4.959 -9.190 0.424 1.00 82.69 102 ARG A N 1
ATOM 817 C CA . ARG A 1 102 ? -4.642 -10.618 0.531 1.00 8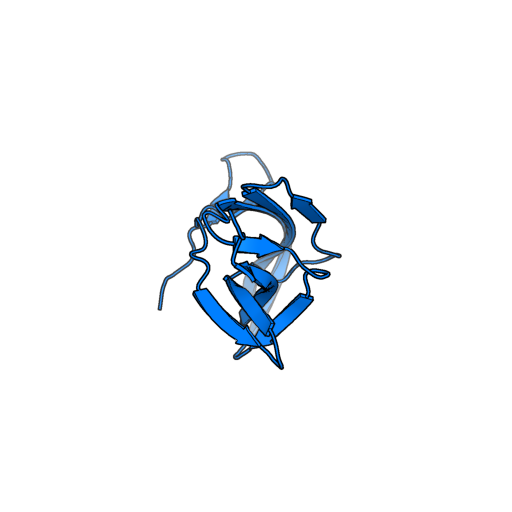2.69 102 ARG A CA 1
ATOM 818 C C . ARG A 1 102 ? -4.434 -10.973 1.994 1.00 82.69 102 ARG A C 1
ATOM 820 O O . ARG A 1 102 ? -3.619 -10.340 2.654 1.00 82.69 102 ARG A O 1
ATOM 827 N N . GLN A 1 103 ? -5.163 -11.982 2.479 1.00 86.12 103 GLN A N 1
ATOM 828 C CA . GLN A 1 103 ? -5.053 -12.484 3.860 1.00 86.12 103 GLN A CA 1
ATOM 829 C C . GLN A 1 103 ? -5.196 -11.370 4.917 1.00 86.12 103 GLN A C 1
ATOM 831 O O . GLN A 1 103 ? -4.414 -11.278 5.855 1.00 86.12 103 GLN A O 1
ATOM 836 N N . GLY A 1 104 ? -6.155 -10.459 4.726 1.00 83.19 104 GLY A N 1
ATOM 837 C CA . GLY A 1 104 ? -6.380 -9.328 5.637 1.00 83.19 104 GLY A CA 1
ATOM 838 C C . GLY A 1 104 ? -5.354 -8.189 5.536 1.00 83.19 104 GLY A C 1
ATOM 839 O O . GLY A 1 104 ? -5.608 -7.109 6.064 1.00 83.19 104 GLY A O 1
ATOM 840 N N . GLN A 1 105 ? -4.253 -8.371 4.805 1.00 86.69 105 GLN A N 1
ATOM 841 C CA . GLN A 1 105 ? -3.231 -7.351 4.587 1.00 86.69 105 GLN A CA 1
ATOM 842 C C . GLN A 1 105 ? -3.453 -6.608 3.263 1.00 86.69 105 GLN A C 1
ATOM 844 O O . GLN A 1 105 ? -3.825 -7.200 2.244 1.00 86.69 105 GLN A O 1
ATOM 849 N N . CYS A 1 106 ? -3.210 -5.297 3.279 1.00 89.06 106 CYS A N 1
ATOM 850 C CA . CYS A 1 106 ? -3.201 -4.475 2.076 1.00 89.06 106 CYS A CA 1
ATOM 851 C C . CYS A 1 106 ? -1.809 -4.468 1.442 1.00 89.06 106 CYS A C 1
ATOM 853 O O . CYS A 1 106 ? -0.783 -4.332 2.113 1.00 89.06 106 CYS A O 1
ATOM 855 N N . TRP A 1 107 ? -1.797 -4.582 0.122 1.00 89.44 107 TRP A N 1
ATOM 856 C CA . TRP A 1 107 ? -0.595 -4.552 -0.685 1.00 89.44 107 TRP A CA 1
ATOM 857 C C . TRP A 1 107 ? -0.777 -3.564 -1.821 1.00 89.44 107 TRP A C 1
ATOM 859 O O . TRP A 1 107 ? -1.857 -3.452 -2.401 1.00 89.44 107 TRP A O 1
ATOM 869 N N . LEU A 1 108 ? 0.300 -2.874 -2.162 1.00 88.81 108 LEU A N 1
ATOM 870 C CA . LEU A 1 108 ? 0.379 -2.105 -3.385 1.00 88.81 108 LEU A CA 1
ATOM 871 C C . LEU A 1 108 ? 1.097 -2.938 -4.447 1.00 88.81 108 LEU A C 1
ATOM 873 O O . LEU A 1 108 ? 2.245 -3.342 -4.257 1.00 88.81 108 LEU A O 1
ATOM 877 N N . LEU A 1 109 ? 0.411 -3.183 -5.557 1.00 90.50 109 LEU A N 1
ATOM 878 C CA . LEU A 1 109 ? 0.973 -3.719 -6.786 1.00 90.50 109 LEU A CA 1
ATOM 879 C C . LEU A 1 109 ? 1.437 -2.564 -7.668 1.00 90.50 109 LEU A C 1
ATOM 881 O O . LEU A 1 109 ? 0.655 -1.686 -8.032 1.00 90.50 109 LEU A O 1
ATOM 885 N N . LEU A 1 110 ? 2.713 -2.586 -8.030 1.00 89.56 110 LEU A N 1
ATOM 886 C CA . LEU A 1 110 ? 3.342 -1.615 -8.917 1.00 89.56 110 LEU A CA 1
ATOM 887 C C . LEU A 1 110 ? 3.810 -2.329 -10.184 1.00 89.56 110 LEU A C 1
ATOM 889 O O . LEU A 1 110 ? 4.851 -2.990 -10.141 1.00 89.56 110 LEU A O 1
ATOM 893 N N . PRO A 1 111 ? 3.079 -2.224 -11.306 1.00 91.25 111 PRO A N 1
ATOM 894 C CA . PRO A 1 111 ? 3.480 -2.864 -12.553 1.00 91.25 111 PRO A CA 1
ATOM 895 C C . PRO A 1 111 ? 4.822 -2.314 -13.043 1.00 91.25 111 PRO A C 1
ATOM 897 O O . PRO A 1 111 ? 4.979 -1.100 -13.208 1.00 91.25 111 PRO A O 1
ATOM 900 N N . VAL A 1 112 ? 5.782 -3.201 -13.306 1.00 90.88 112 VAL A N 1
ATOM 901 C CA . VAL A 1 112 ? 7.137 -2.856 -13.749 1.00 90.88 112 VAL A CA 1
ATOM 902 C C . VAL A 1 112 ? 7.591 -3.676 -14.958 1.00 90.88 112 VAL A C 1
ATOM 904 O O . VAL A 1 112 ? 7.120 -4.784 -15.207 1.00 90.88 112 VAL A O 1
ATOM 907 N N . ARG A 1 113 ? 8.567 -3.142 -15.693 1.00 90.00 113 ARG A N 1
ATOM 908 C CA . ARG A 1 113 ? 9.367 -3.875 -16.685 1.00 90.00 113 ARG A CA 1
ATOM 909 C C . ARG A 1 113 ? 10.861 -3.645 -16.450 1.00 90.00 113 ARG A C 1
ATOM 911 O O . ARG A 1 113 ? 11.204 -2.641 -15.820 1.00 90.00 113 ARG A O 1
ATOM 918 N N . PRO A 1 114 ? 11.748 -4.516 -16.955 1.00 88.38 114 PRO A N 1
ATOM 919 C CA . PRO A 1 114 ? 13.179 -4.253 -16.933 1.00 88.38 114 PRO A CA 1
ATOM 920 C C . PRO A 1 114 ? 13.498 -2.923 -17.623 1.00 88.38 114 PRO A C 1
ATOM 922 O O . PRO A 1 114 ? 12.959 -2.607 -18.685 1.00 88.38 114 PRO A O 1
ATOM 925 N N . HIS A 1 115 ? 14.365 -2.134 -17.007 1.00 80.75 115 HIS A N 1
ATOM 926 C CA . HIS A 1 115 ? 14.931 -0.940 -17.602 1.00 80.75 115 HIS A CA 1
ATOM 927 C C . HIS A 1 115 ? 15.933 -1.401 -18.663 1.00 80.75 115 HIS A C 1
ATOM 929 O O . HIS A 1 115 ? 17.019 -1.870 -18.327 1.00 80.75 115 HIS A O 1
ATOM 935 N N . GLN A 1 116 ? 15.548 -1.323 -19.937 1.00 66.50 116 GLN A N 1
ATOM 936 C CA . GLN A 1 116 ? 16.492 -1.486 -21.041 1.00 66.50 116 GLN A CA 1
ATOM 937 C C . G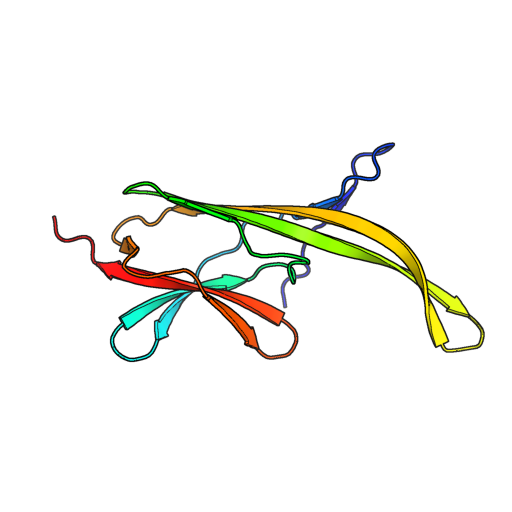LN A 1 116 ? 17.504 -0.335 -20.946 1.00 66.50 116 GLN A C 1
ATOM 939 O O . GLN A 1 116 ? 17.108 0.810 -20.708 1.00 66.50 116 GLN A O 1
ATOM 944 N N . ARG A 1 117 ? 18.795 -0.670 -20.955 1.00 60.56 117 ARG A N 1
ATOM 945 C CA . ARG A 1 117 ? 19.874 0.314 -21.086 1.00 60.56 117 ARG A CA 1
ATOM 946 C C . ARG A 1 117 ? 20.012 0.698 -22.546 1.00 60.56 117 ARG A C 1
ATOM 948 O O . ARG A 1 117 ? 19.814 -0.212 -23.378 1.00 60.56 117 ARG A O 1
#

Foldseek 3Di:
DDDWDWDDDVPDLEIEGDDQWDWDWDDDPPFIWTKTFDADAPDDWDWDDDQFKIKIKGKHKDFDWDDDPNDTDGPDITIYMYIYIDGQHQKGFDDDWDWDDDPNTIIIITTIDGNDD

Secondary structure (DSSP, 8-state):
-PPP-EEEPTT-S-EEE---PPPEEEEETTEEEEEEE-PPPSSPPEEEE-SSEEEEEEEEEEEEEEEETTEEEEEEEEEEEEEEEEE-TTEEE-S--EEEEETTEEEEEEEEEE---

Organism: NCBI:txid203541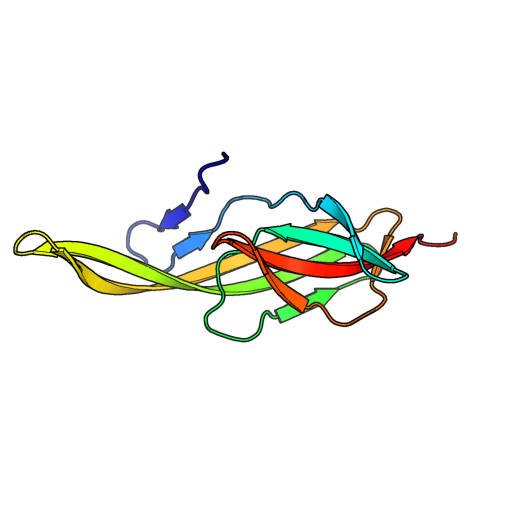2

Radius of gyration: 16.59 Å; chains: 1; bounding box: 38×28×50 Å